Protein AF-A0A9D4Q1B7-F1 (afdb_monomer_lite)

Organism: Rhipicephalus sanguineus (NCBI:txid34632)

Sequence (123 aa):
MRLADRTPRATTDDEDLSIVAAAADAPRALLQELRQILQLRHSRSTWPPQSLDLQIIENVWGSLKISLVRHPLHGLPADRLWSTIVSDWDAPRVKTSLIEPLCASLPFRMSAFIAAAGDMMRY

Foldseek 3Di:
DDDDPDDPDPDDPVVVVVVVVCVVCVVVVVVVVVCVVVVPPDDPPPPDPPPVVLPLVVVLVVVLVVVCVPDPLPPDDPVVNVVSSVVSCPPVCSVPVRPVVSVVCNVVSVVVCVVVVNDDDDD

Secondary structure (DSSP, 8-state):
------PPPSS-HHHHHHHHHHHHHHHHHHHHHHHHHTT--S----PPTT-GGG-HHHHHHHHHHHHHTTS--TT--HHHHHHHHHHHHSSHHHIIIIIHHHHHHHHHHHHHHHHTTT-----

Radius of gyration: 23.26 Å; chains: 1; bounding box: 54×58×44 Å

InterPro domains:
  IPR036397 Ribonuclease H superfamily [G3DSA:3.30.420.10] (19-123)

pLDDT: mean 72.23, std 13.01, range [37.72, 90.62]

Structure (mmCIF, N/CA/C/O backbone):
data_AF-A0A9D4Q1B7-F1
#
_entry.id   AF-A0A9D4Q1B7-F1
#
loop_
_atom_site.group_PDB
_atom_site.id
_atom_site.type_symbol
_atom_site.label_atom_id
_atom_site.label_alt_id
_atom_site.label_comp_id
_atom_site.label_asym_id
_atom_site.label_entity_id
_atom_site.label_seq_id
_atom_site.pdbx_PDB_ins_code
_atom_site.Cartn_x
_atom_site.Cartn_y
_atom_site.Cartn_z
_atom_site.occupancy
_atom_site.B_iso_or_equiv
_atom_site.auth_seq_id
_atom_site.auth_comp_id
_atom_site.auth_asym_id
_atom_site.auth_atom_id
_atom_site.pdbx_PDB_model_num
ATOM 1 N N . MET A 1 1 ? -36.992 -43.854 -6.816 1.00 37.72 1 MET A N 1
ATOM 2 C CA . MET A 1 1 ? -37.499 -42.744 -7.649 1.00 37.72 1 MET A CA 1
ATOM 3 C C . MET A 1 1 ? -37.577 -41.507 -6.757 1.00 37.72 1 MET A C 1
ATOM 5 O O . MET A 1 1 ? -38.476 -41.433 -5.935 1.00 37.72 1 MET A O 1
ATOM 9 N N . ARG A 1 2 ? -36.557 -40.633 -6.775 1.00 41.28 2 ARG A N 1
ATOM 10 C CA . ARG A 1 2 ? -36.514 -39.402 -5.958 1.00 41.28 2 ARG A CA 1
ATOM 11 C C . ARG A 1 2 ? -36.928 -38.232 -6.850 1.00 41.28 2 ARG A C 1
ATOM 13 O O . ARG A 1 2 ? -36.245 -37.961 -7.832 1.00 41.28 2 ARG A O 1
ATOM 20 N N . LEU A 1 3 ? -38.057 -37.604 -6.532 1.00 46.53 3 LEU A N 1
ATOM 21 C CA . LEU A 1 3 ? -38.486 -36.344 -7.134 1.00 46.53 3 LEU A CA 1
ATOM 22 C C . LEU A 1 3 ? -37.502 -35.261 -6.684 1.00 46.53 3 LEU A C 1
ATOM 24 O O . LEU A 1 3 ? -37.274 -35.091 -5.488 1.00 46.53 3 LEU A O 1
ATOM 28 N N . ALA A 1 4 ? -36.854 -34.613 -7.649 1.00 50.78 4 ALA A N 1
ATOM 29 C CA . ALA A 1 4 ? -35.941 -33.512 -7.398 1.00 50.78 4 ALA A CA 1
ATOM 30 C C . ALA A 1 4 ? -36.750 -32.323 -6.873 1.00 50.78 4 ALA A C 1
ATOM 32 O O . ALA A 1 4 ? -37.537 -31.729 -7.609 1.00 50.78 4 ALA A O 1
ATOM 33 N N . ASP A 1 5 ? -36.554 -32.016 -5.597 1.00 52.25 5 ASP A N 1
ATOM 34 C CA . ASP A 1 5 ? -37.072 -30.830 -4.935 1.00 52.25 5 ASP A CA 1
ATOM 35 C C . ASP A 1 5 ? -36.341 -29.608 -5.510 1.00 52.25 5 ASP A C 1
ATOM 37 O O . ASP A 1 5 ? -35.217 -29.280 -5.125 1.00 52.25 5 ASP A O 1
ATOM 41 N N . ARG A 1 6 ? -36.915 -29.011 -6.558 1.00 58.16 6 ARG A N 1
ATOM 42 C CA . ARG A 1 6 ? -36.468 -27.718 -7.074 1.00 58.16 6 ARG A CA 1
ATOM 43 C C . ARG A 1 6 ? -37.227 -26.666 -6.292 1.00 58.16 6 ARG A C 1
ATOM 45 O O . ARG A 1 6 ? -38.421 -26.480 -6.518 1.00 58.16 6 ARG A O 1
ATOM 52 N N . THR A 1 7 ? -36.521 -25.990 -5.393 1.00 59.28 7 THR A N 1
ATOM 53 C CA . THR A 1 7 ? -37.011 -24.771 -4.756 1.00 59.28 7 THR A CA 1
ATOM 54 C C . THR A 1 7 ? -37.599 -23.844 -5.827 1.00 59.28 7 THR A C 1
ATOM 56 O O . THR A 1 7 ? -36.986 -23.674 -6.890 1.00 59.28 7 THR A O 1
ATOM 59 N N . PRO A 1 8 ? -38.802 -23.285 -5.608 1.00 63.81 8 PRO A N 1
ATOM 60 C CA . PRO A 1 8 ? -39.401 -22.367 -6.566 1.00 63.81 8 PRO A CA 1
ATOM 61 C C . PRO A 1 8 ? -38.443 -21.192 -6.790 1.00 63.81 8 PRO A C 1
ATOM 63 O O . PRO A 1 8 ? -37.855 -20.685 -5.831 1.00 63.81 8 PRO A O 1
ATOM 66 N N . ARG A 1 9 ? -38.238 -20.794 -8.056 1.00 64.81 9 ARG A N 1
ATOM 67 C CA . ARG A 1 9 ? -37.409 -19.620 -8.369 1.00 64.81 9 ARG A CA 1
ATOM 68 C C . ARG A 1 9 ? -37.990 -18.414 -7.637 1.00 64.81 9 ARG A C 1
ATOM 70 O O . ARG A 1 9 ? -39.187 -18.162 -7.727 1.00 64.81 9 ARG A O 1
ATOM 77 N N . ALA A 1 10 ? -37.130 -17.716 -6.901 1.00 80.12 10 ALA A N 1
ATOM 78 C CA . ALA A 1 10 ? -37.502 -16.537 -6.126 1.00 80.12 10 ALA A CA 1
ATOM 79 C C . ALA A 1 10 ? -37.738 -15.301 -7.008 1.00 80.12 10 ALA A C 1
ATOM 81 O O . ALA A 1 10 ? -38.360 -14.347 -6.557 1.00 80.12 10 ALA A O 1
ATOM 82 N N . THR A 1 11 ? -37.243 -15.336 -8.242 1.00 77.06 11 THR A N 1
ATOM 83 C CA . THR A 1 11 ? -37.268 -14.243 -9.208 1.00 77.06 11 THR A CA 1
ATOM 84 C C . THR A 1 11 ? -37.792 -14.743 -10.549 1.00 77.06 11 THR A C 1
ATOM 86 O O . THR A 1 11 ? -37.631 -15.911 -10.925 1.00 77.06 11 THR A O 1
ATOM 89 N N . THR A 1 12 ? -38.480 -13.857 -11.254 1.00 88.62 12 THR A N 1
ATOM 90 C CA . THR A 1 12 ? -38.895 -14.052 -12.643 1.00 88.62 12 THR A CA 1
ATOM 91 C C . THR A 1 12 ? -37.730 -13.779 -13.594 1.00 88.62 12 THR A C 1
ATOM 93 O O . THR A 1 12 ? -36.778 -13.088 -13.241 1.00 88.62 12 THR A O 1
ATOM 96 N N . ASP A 1 13 ? -37.808 -14.287 -14.827 1.00 81.06 13 ASP A N 1
ATOM 97 C CA . ASP A 1 13 ? -36.742 -14.082 -15.819 1.00 81.06 13 ASP A CA 1
ATOM 98 C C . ASP A 1 13 ? -36.512 -12.582 -16.130 1.00 81.06 13 ASP A C 1
ATOM 100 O O . ASP A 1 13 ? -35.391 -12.172 -16.422 1.00 81.06 13 ASP A O 1
ATOM 104 N N . ASP A 1 14 ? -37.551 -11.746 -16.026 1.00 78.56 14 ASP A N 1
ATOM 105 C CA . ASP A 1 14 ? -37.469 -10.290 -16.231 1.00 78.56 14 ASP A CA 1
ATOM 106 C C . ASP A 1 14 ? -36.786 -9.566 -15.053 1.00 78.56 14 ASP A C 1
ATOM 108 O O . ASP A 1 14 ? -35.975 -8.653 -15.239 1.00 78.56 14 ASP A O 1
ATOM 112 N N . GLU A 1 15 ? -37.041 -10.027 -13.825 1.00 77.12 15 GLU A N 1
ATOM 113 C CA . GLU A 1 15 ? -36.338 -9.559 -12.626 1.00 77.12 15 GLU A CA 1
ATOM 114 C C . GLU A 1 15 ? -34.865 -9.974 -12.655 1.00 77.12 15 GLU A C 1
ATOM 116 O O . GLU A 1 15 ? -33.999 -9.159 -12.345 1.00 77.12 15 GLU A O 1
ATOM 121 N N . ASP A 1 16 ? -34.560 -11.195 -13.098 1.00 77.25 16 ASP A N 1
ATOM 122 C CA . ASP A 1 16 ? -33.183 -11.663 -13.264 1.00 77.25 16 ASP A CA 1
ATOM 123 C C . ASP A 1 16 ? -32.423 -10.812 -14.293 1.00 77.25 16 ASP A C 1
ATOM 125 O O . ASP A 1 16 ? -31.293 -10.386 -14.038 1.00 77.25 16 ASP A O 1
ATOM 129 N N . LEU A 1 17 ? -33.048 -10.490 -15.431 1.00 74.81 17 LEU A N 1
ATOM 130 C CA . LEU A 1 17 ? -32.466 -9.593 -16.436 1.00 74.81 17 LEU A CA 1
ATOM 131 C C . LEU A 1 17 ? -32.249 -8.176 -15.886 1.00 74.81 17 LEU A C 1
ATOM 133 O O . LEU A 1 17 ? -31.207 -7.568 -16.146 1.00 74.81 17 LEU A O 1
ATOM 137 N N . SER A 1 18 ? -33.184 -7.676 -15.078 1.00 69.19 18 SER A N 1
ATOM 138 C CA . SER A 1 18 ? -33.080 -6.368 -14.420 1.00 69.19 18 SER A CA 1
ATOM 139 C C . SER A 1 18 ? -31.963 -6.331 -13.371 1.00 69.19 18 SER A C 1
ATOM 141 O O . SER A 1 18 ? -31.208 -5.359 -13.300 1.00 69.19 18 SER A O 1
ATOM 143 N N . ILE A 1 19 ? -31.795 -7.405 -12.596 1.00 67.81 19 ILE A N 1
ATOM 144 C CA . ILE A 1 19 ? -30.714 -7.560 -11.613 1.00 67.81 19 ILE A CA 1
ATOM 145 C C . ILE A 1 19 ? -29.354 -7.613 -12.317 1.00 67.81 19 ILE A C 1
ATOM 147 O O . ILE A 1 19 ? -28.416 -6.939 -11.890 1.00 67.81 19 ILE A O 1
ATOM 151 N N . VAL A 1 20 ? -29.239 -8.368 -13.414 1.00 68.00 20 VAL A N 1
ATOM 152 C CA . VAL A 1 20 ? -27.999 -8.459 -14.202 1.00 68.00 20 VAL A CA 1
ATOM 153 C C . VAL A 1 20 ? -27.641 -7.110 -14.828 1.00 68.00 20 VAL A C 1
ATOM 155 O O . VAL A 1 20 ? -26.477 -6.709 -14.777 1.00 68.00 20 VAL A O 1
ATOM 158 N N . ALA A 1 21 ? -28.621 -6.379 -15.367 1.00 68.19 21 ALA A N 1
ATOM 159 C CA . ALA A 1 21 ? -28.405 -5.040 -15.913 1.00 68.19 21 ALA A CA 1
ATOM 160 C C . ALA A 1 21 ? -27.934 -4.052 -14.830 1.00 68.19 21 ALA A C 1
ATOM 162 O O . ALA A 1 21 ? -26.919 -3.377 -15.006 1.00 68.19 21 ALA A O 1
ATOM 163 N N . ALA A 1 22 ? -28.593 -4.036 -13.667 1.00 65.19 22 ALA A N 1
ATOM 164 C CA . ALA A 1 22 ? -28.201 -3.191 -12.539 1.00 65.19 22 ALA A CA 1
ATOM 165 C C . ALA A 1 22 ? -26.797 -3.537 -12.003 1.00 65.19 22 ALA A C 1
ATOM 167 O O . ALA A 1 22 ? -25.994 -2.642 -11.726 1.00 65.19 22 ALA A O 1
ATOM 168 N N . ALA A 1 23 ? -26.463 -4.827 -11.907 1.00 58.81 23 ALA A N 1
ATOM 169 C CA . ALA A 1 23 ? -25.142 -5.293 -11.490 1.00 58.81 23 ALA A CA 1
ATOM 170 C C . ALA A 1 23 ? -24.037 -4.963 -12.511 1.00 58.81 23 ALA A C 1
ATOM 172 O O . ALA A 1 23 ? -22.880 -4.800 -12.124 1.00 58.81 23 ALA A O 1
ATOM 173 N N . ALA A 1 24 ? -24.371 -4.840 -13.799 1.00 61.56 24 ALA A N 1
ATOM 174 C CA . ALA A 1 24 ? -23.435 -4.432 -14.844 1.00 61.56 24 ALA A CA 1
ATOM 175 C C . ALA A 1 24 ? -23.179 -2.911 -14.864 1.00 61.56 24 ALA A C 1
ATOM 177 O O . ALA A 1 24 ? -22.070 -2.480 -15.202 1.00 61.56 24 ALA A O 1
ATOM 178 N N . ASP A 1 25 ? -24.165 -2.103 -14.465 1.00 55.25 25 ASP A N 1
ATOM 179 C CA . ASP A 1 25 ? -24.065 -0.638 -14.446 1.00 55.25 25 ASP A CA 1
ATOM 180 C C . ASP A 1 25 ? -23.505 -0.069 -13.132 1.00 55.25 25 ASP A C 1
ATOM 182 O O . ASP A 1 25 ? -22.792 0.941 -13.156 1.00 55.25 25 ASP A O 1
ATOM 186 N N . ALA A 1 26 ? -23.717 -0.736 -11.992 1.00 56.50 26 ALA A N 1
ATOM 187 C CA . ALA A 1 26 ? -23.188 -0.299 -10.694 1.00 56.50 26 ALA A CA 1
ATOM 188 C C . ALA A 1 26 ? -21.648 -0.110 -10.661 1.00 56.50 26 ALA A C 1
ATOM 190 O O . ALA A 1 26 ? -21.185 0.919 -10.159 1.00 56.50 26 ALA A O 1
ATOM 191 N N . PRO A 1 27 ? -20.819 -1.000 -11.252 1.00 58.97 27 PRO A N 1
ATOM 192 C CA . PRO A 1 27 ? -19.372 -0.802 -11.328 1.00 58.97 27 PRO A CA 1
ATOM 193 C C . PRO A 1 27 ? -18.991 0.414 -12.178 1.00 58.97 27 PRO A C 1
ATOM 195 O O . PRO A 1 27 ? -18.004 1.086 -11.888 1.00 58.97 27 PRO A O 1
ATOM 198 N N . ARG A 1 28 ? -19.761 0.719 -13.232 1.00 59.78 28 ARG A N 1
ATOM 199 C CA . ARG A 1 28 ? -19.483 1.847 -14.135 1.00 59.78 28 ARG A CA 1
ATOM 200 C C . ARG A 1 28 ? -19.802 3.186 -13.484 1.00 59.78 28 ARG A C 1
ATOM 202 O O . ARG A 1 28 ? -18.982 4.099 -13.586 1.00 59.78 28 ARG A O 1
ATOM 209 N N . ALA A 1 29 ? -20.937 3.285 -12.796 1.00 60.81 29 ALA A N 1
ATOM 210 C CA . ALA A 1 29 ? -21.317 4.479 -12.047 1.00 60.81 29 ALA A CA 1
ATOM 211 C C . ALA A 1 29 ? -20.298 4.783 -10.936 1.00 60.81 29 ALA A C 1
ATOM 213 O O . ALA A 1 29 ? -19.782 5.899 -10.868 1.00 60.81 29 ALA A O 1
ATOM 214 N N . LEU A 1 30 ? -19.900 3.761 -10.168 1.00 65.06 30 LEU A N 1
ATOM 215 C CA . LEU A 1 30 ? -18.884 3.884 -9.121 1.00 65.06 30 LEU A CA 1
ATOM 216 C C . LEU A 1 30 ? -17.525 4.333 -9.682 1.00 65.06 30 LEU A C 1
ATOM 218 O O . LEU A 1 30 ? -16.882 5.230 -9.143 1.00 65.06 30 LEU A O 1
ATOM 222 N N . LEU A 1 31 ? -17.086 3.753 -10.804 1.00 59.22 31 LEU A N 1
ATOM 223 C CA . LEU A 1 31 ? -15.846 4.160 -11.472 1.00 59.22 31 LEU A CA 1
ATOM 224 C C . LEU A 1 31 ? -15.897 5.609 -11.975 1.00 59.22 31 LEU A C 1
ATOM 226 O O . LEU A 1 31 ? -14.869 6.287 -11.997 1.00 59.22 31 LEU A O 1
ATOM 230 N N . GLN A 1 32 ? -17.062 6.086 -12.410 1.00 61.91 32 GLN A N 1
ATOM 231 C CA . GLN A 1 32 ? -17.236 7.455 -12.888 1.00 61.91 32 GLN A CA 1
ATOM 232 C C . GLN A 1 32 ? -17.244 8.469 -11.741 1.00 61.91 32 GLN A C 1
ATOM 234 O O . GLN A 1 32 ? -16.590 9.507 -11.845 1.00 61.91 32 GLN A O 1
ATOM 239 N N . GLU A 1 33 ? -17.901 8.139 -10.636 1.00 63.62 33 GLU A N 1
ATOM 240 C CA . GLU A 1 33 ? -17.919 8.953 -9.423 1.00 63.62 33 GLU 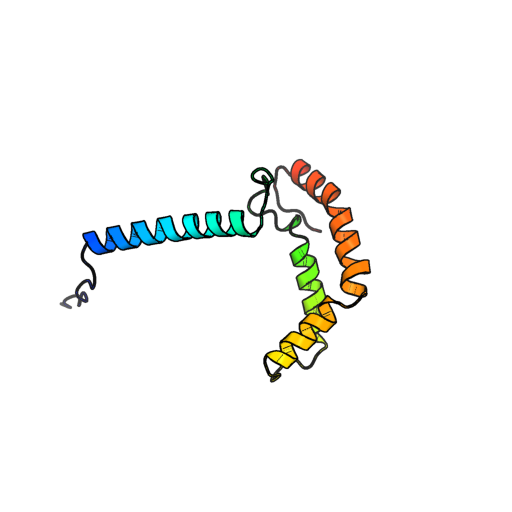A CA 1
ATOM 241 C C . GLU A 1 33 ? -16.519 9.054 -8.795 1.00 63.62 33 GLU A C 1
ATOM 243 O O . GLU A 1 33 ? -16.029 10.153 -8.533 1.00 63.62 33 GLU A O 1
ATOM 248 N N . LEU A 1 34 ? -15.794 7.933 -8.689 1.00 61.88 34 LEU A N 1
ATOM 249 C CA . LEU A 1 34 ? -14.403 7.922 -8.220 1.00 61.88 34 LEU A CA 1
ATOM 250 C C . LEU A 1 34 ? -13.480 8.782 -9.096 1.00 61.88 34 LEU A C 1
ATOM 252 O O . LEU A 1 34 ? -12.602 9.472 -8.580 1.00 61.88 34 LEU A O 1
ATOM 256 N N . ARG A 1 35 ? -13.684 8.797 -10.420 1.00 61.47 35 ARG A N 1
ATOM 257 C CA . ARG A 1 35 ? -12.918 9.667 -11.333 1.00 61.47 35 ARG A CA 1
ATOM 258 C C . ARG A 1 35 ? -13.181 11.150 -11.086 1.00 61.47 35 ARG A C 1
ATOM 260 O O . ARG A 1 35 ? -12.243 11.941 -11.174 1.00 61.47 35 ARG A O 1
ATOM 267 N N . GLN A 1 36 ? -14.429 11.517 -10.800 1.00 63.12 36 GLN A N 1
ATOM 268 C CA . GLN A 1 36 ? -14.802 12.897 -10.489 1.00 63.12 36 GLN A CA 1
ATOM 269 C C . GLN A 1 36 ? -14.217 13.341 -9.146 1.00 63.12 36 GLN A C 1
ATOM 271 O O . GLN A 1 36 ? -13.578 14.390 -9.084 1.00 63.12 36 GLN A O 1
ATOM 276 N N . ILE A 1 37 ? -14.370 12.518 -8.103 1.00 64.88 37 ILE A N 1
ATOM 277 C CA . ILE A 1 37 ? -13.873 12.806 -6.750 1.00 64.88 37 ILE A CA 1
ATOM 278 C C . ILE A 1 37 ? -12.350 12.961 -6.746 1.00 64.88 37 ILE A C 1
ATOM 280 O O . ILE A 1 37 ? -11.821 13.913 -6.177 1.00 64.88 37 ILE A O 1
ATOM 284 N N . LEU A 1 38 ? -11.637 12.052 -7.413 1.00 65.00 38 LEU A N 1
ATOM 285 C CA . LEU A 1 38 ? -10.174 12.040 -7.406 1.00 65.00 38 LEU A CA 1
ATOM 286 C C . LEU A 1 38 ? -9.546 13.059 -8.373 1.00 65.00 38 LEU A C 1
ATOM 288 O O . LEU A 1 38 ? -8.322 13.134 -8.448 1.00 65.00 38 LEU A O 1
ATOM 292 N N . GLN A 1 39 ? -10.353 13.826 -9.124 1.00 62.38 39 GLN A N 1
ATOM 293 C CA . GLN A 1 39 ? -9.910 14.819 -10.118 1.00 62.38 39 GLN A CA 1
ATOM 294 C C . GLN A 1 39 ? -8.766 14.320 -11.019 1.00 62.38 39 GLN A C 1
ATOM 296 O O . GLN A 1 39 ? -7.886 15.089 -11.418 1.00 62.38 39 GLN A O 1
ATOM 301 N N . LEU A 1 40 ? -8.750 13.022 -11.339 1.00 58.72 40 LEU A N 1
ATOM 302 C CA . LEU A 1 40 ? -7.674 12.399 -12.105 1.00 58.72 40 LEU A CA 1
ATOM 303 C C . LEU A 1 40 ? -7.739 12.914 -13.548 1.00 58.72 40 LEU A C 1
ATOM 305 O O . LEU A 1 40 ? -8.406 12.342 -14.403 1.00 58.72 40 LEU A O 1
ATOM 309 N N . ARG A 1 41 ? -7.044 14.023 -13.826 1.00 54.53 41 ARG A N 1
ATOM 310 C CA . ARG A 1 41 ? -7.003 14.674 -15.150 1.00 54.53 41 ARG A CA 1
ATOM 311 C C . ARG A 1 41 ? -6.185 13.916 -16.203 1.00 54.53 41 ARG A C 1
ATOM 313 O O . ARG A 1 41 ? -5.964 14.447 -17.284 1.00 54.53 41 ARG A O 1
ATOM 320 N N . HIS A 1 42 ? -5.685 12.723 -15.897 1.00 50.66 42 HIS A N 1
ATOM 321 C CA . HIS A 1 42 ? -4.657 12.084 -16.709 1.00 50.66 42 HIS A CA 1
ATOM 322 C C . HIS A 1 42 ? -5.210 10.837 -17.386 1.00 50.66 42 HIS A C 1
ATOM 324 O O . HIS A 1 42 ? -5.882 10.007 -16.768 1.00 50.66 42 HIS A O 1
ATOM 330 N N . SER A 1 43 ? -4.952 10.797 -18.696 1.00 48.22 43 SER A N 1
ATOM 331 C CA . SER A 1 43 ? -5.204 9.718 -19.642 1.00 48.22 43 SER A CA 1
ATOM 332 C C . SER A 1 43 ? -5.072 8.369 -18.967 1.00 48.22 43 SER A C 1
ATOM 334 O O . SER A 1 43 ? -4.096 8.150 -18.259 1.00 48.22 43 SER A O 1
ATOM 336 N N . ARG A 1 44 ? -6.065 7.498 -19.206 1.00 47.31 44 ARG A N 1
ATOM 337 C CA . ARG A 1 44 ? -6.073 6.056 -18.924 1.00 47.31 44 ARG A CA 1
ATOM 338 C C . ARG A 1 44 ? -4.633 5.560 -18.825 1.00 47.31 44 ARG A C 1
ATOM 340 O O . ARG A 1 44 ? -4.023 5.273 -19.850 1.00 47.31 44 ARG A O 1
ATOM 347 N N . SER A 1 45 ? -4.084 5.574 -17.610 1.00 48.78 45 SER A N 1
ATOM 348 C CA . SER A 1 45 ? -2.738 5.088 -17.362 1.00 48.78 45 SER A CA 1
ATOM 349 C C . SER A 1 45 ? -2.800 3.656 -17.852 1.00 48.78 45 SER A C 1
ATOM 351 O O . SER A 1 45 ? -3.622 2.877 -17.361 1.00 48.78 45 SER A O 1
ATOM 353 N N . THR A 1 46 ? -2.063 3.344 -18.917 1.00 59.72 46 THR A N 1
ATOM 354 C CA . THR A 1 46 ? -1.894 1.986 -19.430 1.00 59.72 46 THR A CA 1
ATOM 355 C C . THR A 1 46 ? -1.036 1.242 -18.422 1.00 59.72 46 THR A C 1
ATOM 357 O O . THR A 1 46 ? 0.091 0.852 -18.706 1.00 59.72 46 THR A O 1
ATOM 360 N N . TRP A 1 47 ? -1.539 1.138 -17.196 1.00 59.78 47 TRP A N 1
ATOM 361 C CA . TRP A 1 47 ? -0.964 0.287 -16.194 1.00 59.78 47 TRP A CA 1
ATOM 362 C C . TRP A 1 47 ? -1.164 -1.131 -16.711 1.00 59.78 47 TRP A C 1
ATOM 364 O O . TRP A 1 47 ? -2.312 -1.504 -16.997 1.00 59.78 47 TRP A O 1
ATOM 374 N N . PRO A 1 48 ? -0.083 -1.891 -16.927 1.00 61.91 48 PRO A N 1
ATOM 375 C CA . PRO A 1 48 ? -0.225 -3.220 -17.472 1.00 61.91 48 PRO A CA 1
ATOM 376 C C . PRO A 1 48 ? -1.080 -4.050 -16.504 1.00 61.91 48 PRO A C 1
ATOM 378 O O . PRO A 1 48 ? -0.860 -4.007 -15.287 1.00 61.91 48 PRO A O 1
ATOM 381 N N . PRO A 1 49 ? -2.090 -4.785 -16.997 1.00 58.72 49 PRO A N 1
ATOM 382 C CA . PRO A 1 49 ? -2.792 -5.733 -16.149 1.00 58.72 49 PRO A CA 1
ATOM 383 C C . PRO A 1 49 ? -1.769 -6.714 -15.558 1.00 58.72 49 PRO A C 1
ATOM 385 O O . PRO A 1 49 ? -0.837 -7.122 -16.241 1.00 58.72 49 PRO A O 1
ATOM 388 N N . GLN A 1 50 ? -1.936 -7.067 -14.281 1.00 59.69 50 GLN A N 1
ATOM 389 C CA . GLN A 1 50 ? -1.088 -8.036 -13.564 1.00 59.69 50 GLN A CA 1
ATOM 390 C C . GLN A 1 50 ? 0.382 -7.629 -13.332 1.00 59.69 50 GLN A C 1
ATOM 392 O O . GLN A 1 50 ? 1.180 -8.464 -12.916 1.00 59.69 50 GLN A O 1
ATOM 397 N N . SER A 1 51 ? 0.755 -6.353 -13.477 1.00 61.34 51 SER A N 1
ATOM 398 C CA . SER A 1 51 ? 2.122 -5.891 -13.183 1.00 61.34 51 SER A CA 1
ATOM 399 C C . SER A 1 51 ? 2.372 -5.683 -11.678 1.00 61.34 51 SER A C 1
ATOM 401 O O . SER A 1 51 ? 2.619 -4.562 -11.219 1.00 61.34 51 SER A O 1
ATOM 403 N N . LEU A 1 52 ? 2.269 -6.757 -10.890 1.00 62.41 52 LEU A N 1
ATOM 404 C CA . LEU A 1 52 ? 2.593 -6.777 -9.453 1.00 62.41 52 LEU A CA 1
ATOM 405 C C . LEU A 1 52 ? 4.002 -6.227 -9.180 1.00 62.41 52 LEU A C 1
ATOM 407 O O . LEU A 1 52 ? 4.196 -5.485 -8.223 1.00 62.41 52 LEU A O 1
ATOM 411 N N . ASP A 1 53 ? 4.946 -6.466 -10.091 1.00 63.25 53 ASP A N 1
ATOM 412 C CA . ASP A 1 53 ? 6.337 -6.003 -9.986 1.00 63.25 53 ASP A CA 1
ATOM 413 C C . ASP A 1 53 ? 6.478 -4.470 -10.011 1.00 63.25 53 ASP A C 1
ATOM 415 O O . ASP A 1 53 ? 7.460 -3.91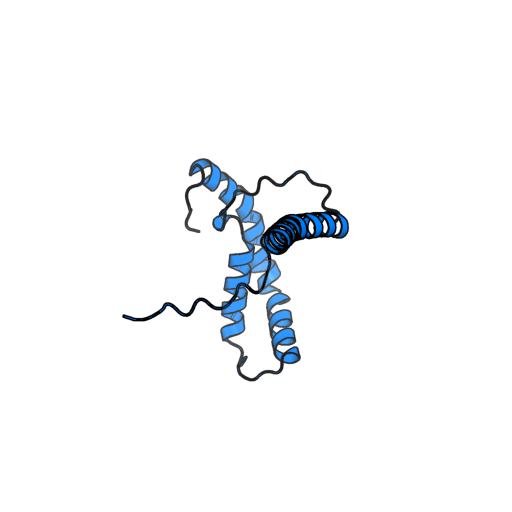6 -9.500 1.00 63.25 53 ASP A O 1
ATOM 419 N N . LEU A 1 54 ? 5.479 -3.777 -10.575 1.00 70.19 54 LEU A N 1
ATOM 420 C CA . LEU A 1 54 ? 5.377 -2.316 -10.606 1.00 70.19 54 LEU A CA 1
ATOM 421 C C . LEU A 1 54 ? 4.558 -1.760 -9.429 1.00 70.19 54 LEU A C 1
ATOM 423 O O . LEU A 1 54 ? 4.595 -0.557 -9.165 1.00 70.19 54 LEU A O 1
ATOM 427 N N . GLN A 1 55 ? 3.832 -2.610 -8.698 1.00 78.62 55 GLN A N 1
ATOM 428 C CA . GLN A 1 55 ? 3.048 -2.223 -7.526 1.00 78.62 55 GLN A CA 1
ATOM 429 C C . GLN A 1 55 ? 3.950 -2.141 -6.294 1.00 78.62 55 GLN A C 1
ATOM 431 O O . GLN A 1 55 ? 3.904 -2.972 -5.391 1.00 78.62 55 GLN A O 1
ATOM 436 N N . ILE A 1 56 ? 4.771 -1.089 -6.230 1.00 81.56 56 ILE A N 1
ATOM 437 C CA . ILE A 1 56 ? 5.713 -0.882 -5.120 1.00 81.56 56 ILE A CA 1
ATOM 438 C C . ILE A 1 56 ? 5.041 -0.832 -3.741 1.00 81.56 56 ILE A C 1
ATOM 440 O O . ILE A 1 56 ? 5.704 -1.095 -2.740 1.00 81.56 56 ILE A O 1
ATOM 444 N N . ILE A 1 57 ? 3.734 -0.555 -3.689 1.00 81.25 57 ILE A N 1
ATOM 445 C CA . ILE A 1 57 ? 2.928 -0.585 -2.467 1.00 81.25 57 ILE A CA 1
ATOM 446 C C . ILE A 1 57 ? 2.943 -1.963 -1.787 1.00 81.25 57 ILE A C 1
ATOM 448 O O . ILE A 1 57 ? 2.928 -2.021 -0.563 1.00 81.25 57 ILE A O 1
ATOM 452 N N . GLU A 1 58 ? 3.080 -3.062 -2.534 1.00 82.81 58 GLU A N 1
ATOM 453 C CA . GLU A 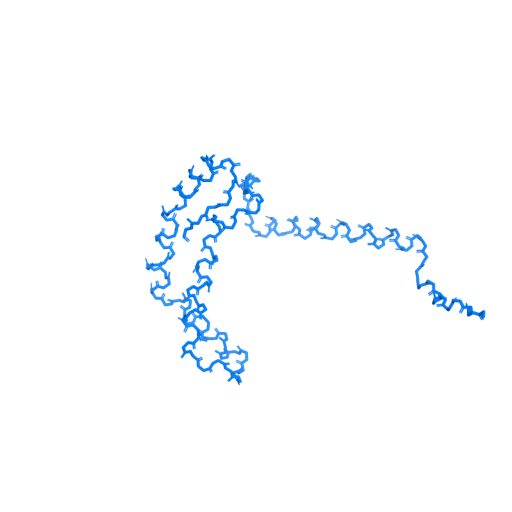1 58 ? 3.206 -4.407 -1.955 1.00 82.81 58 GLU A CA 1
ATOM 454 C C . GLU A 1 58 ? 4.494 -4.558 -1.132 1.00 82.81 58 GLU A C 1
ATOM 456 O O . GLU A 1 58 ? 4.483 -5.154 -0.054 1.00 82.81 58 GLU A O 1
ATOM 461 N N . ASN A 1 59 ? 5.594 -3.932 -1.566 1.00 82.44 59 ASN A N 1
ATOM 462 C CA . ASN A 1 59 ? 6.840 -3.898 -0.790 1.00 82.44 59 ASN A CA 1
ATOM 463 C C . ASN A 1 59 ? 6.680 -3.069 0.494 1.00 82.44 59 ASN A C 1
ATOM 465 O O . ASN A 1 59 ? 7.235 -3.415 1.544 1.00 82.44 59 ASN A O 1
ATOM 469 N N . VAL A 1 60 ? 5.894 -1.987 0.420 1.00 84.88 60 VAL A N 1
ATOM 470 C CA . VAL A 1 60 ? 5.557 -1.155 1.582 1.00 84.88 60 VAL A CA 1
ATOM 471 C C . VAL A 1 60 ? 4.711 -1.952 2.573 1.00 84.88 60 VAL A C 1
ATOM 473 O O . VAL A 1 60 ? 5.059 -2.016 3.752 1.00 84.88 60 VAL A O 1
ATOM 476 N N . TRP A 1 61 ? 3.671 -2.648 2.103 1.00 85.75 61 TRP A N 1
ATOM 477 C CA . TRP A 1 61 ? 2.851 -3.521 2.944 1.00 85.75 61 TRP A CA 1
ATOM 478 C C . TRP A 1 61 ? 3.645 -4.671 3.555 1.00 85.75 61 TRP A C 1
ATOM 480 O O . TRP A 1 61 ? 3.465 -4.968 4.736 1.00 85.75 61 TRP A O 1
ATOM 490 N N . GLY A 1 62 ? 4.532 -5.311 2.790 1.00 85.25 62 GLY A N 1
ATOM 491 C CA . GLY A 1 62 ? 5.416 -6.360 3.296 1.00 85.25 62 GLY A CA 1
ATOM 492 C C . GLY A 1 62 ? 6.293 -5.861 4.445 1.00 85.25 62 GLY A C 1
ATOM 493 O O . GLY A 1 62 ? 6.351 -6.486 5.504 1.00 85.25 62 GLY A O 1
ATOM 494 N N . SER A 1 63 ? 6.898 -4.685 4.281 1.00 84.12 63 SER A N 1
ATOM 495 C CA . SER A 1 63 ? 7.724 -4.065 5.324 1.00 84.12 63 SER A CA 1
ATOM 496 C C . SER A 1 63 ? 6.912 -3.664 6.557 1.00 84.12 63 SER A C 1
ATOM 498 O O . SER A 1 63 ? 7.345 -3.918 7.683 1.00 84.12 63 SER A O 1
ATOM 500 N N . LEU A 1 64 ? 5.717 -3.097 6.359 1.00 85.56 64 LEU A N 1
ATOM 501 C CA . LEU A 1 64 ? 4.818 -2.737 7.454 1.00 85.56 64 LEU A CA 1
ATOM 502 C C . LEU A 1 64 ? 4.398 -3.976 8.251 1.00 85.56 64 LEU A C 1
ATOM 504 O O . LEU A 1 64 ? 4.474 -3.969 9.474 1.00 85.56 64 LEU A O 1
ATOM 508 N N . LYS A 1 65 ? 4.040 -5.075 7.576 1.00 85.88 65 LYS A N 1
ATOM 509 C CA . LYS A 1 65 ? 3.702 -6.350 8.230 1.00 85.88 65 LYS A CA 1
ATOM 510 C C . LYS A 1 65 ? 4.865 -6.884 9.069 1.00 85.88 65 LYS A C 1
ATOM 512 O O . LYS A 1 65 ? 4.644 -7.287 10.205 1.00 85.88 65 LYS A O 1
ATOM 517 N N . ILE A 1 66 ? 6.098 -6.843 8.556 1.00 87.62 66 ILE A N 1
ATOM 518 C CA . ILE A 1 66 ? 7.295 -7.271 9.308 1.00 87.62 66 ILE A CA 1
ATOM 519 C C . ILE A 1 66 ? 7.494 -6.432 10.580 1.00 87.62 66 ILE A C 1
ATOM 521 O O . ILE A 1 66 ? 7.909 -6.969 11.609 1.00 87.62 66 ILE A O 1
ATOM 525 N N . SER A 1 67 ? 7.210 -5.128 10.523 1.00 85.62 67 SER A N 1
ATOM 526 C CA . SER A 1 67 ? 7.244 -4.253 11.703 1.00 85.62 67 SER A CA 1
ATOM 527 C C . SER A 1 67 ? 6.132 -4.613 12.692 1.00 85.62 67 SER A C 1
ATOM 529 O O . SER A 1 67 ? 6.402 -4.877 13.863 1.00 85.62 67 SER A O 1
ATOM 531 N N . LEU A 1 68 ? 4.905 -4.752 12.187 1.00 86.88 68 LEU A N 1
ATOM 532 C CA . LEU A 1 68 ? 3.700 -5.040 12.960 1.00 86.88 68 LEU A CA 1
ATOM 533 C C . LEU A 1 68 ? 3.745 -6.378 13.708 1.00 86.88 68 LEU A C 1
ATOM 535 O O . LEU A 1 68 ? 3.220 -6.469 14.814 1.00 86.88 68 LEU A O 1
ATOM 539 N N . VAL A 1 69 ? 4.437 -7.390 13.174 1.00 87.94 69 VAL A N 1
ATOM 540 C CA . VAL A 1 69 ? 4.661 -8.686 13.853 1.00 87.94 69 VAL A CA 1
ATOM 541 C C . VAL A 1 69 ? 5.373 -8.528 15.207 1.00 87.94 69 VAL A C 1
ATOM 543 O O . VAL A 1 69 ? 5.269 -9.402 16.063 1.00 87.94 69 VAL A O 1
ATOM 546 N N . ARG A 1 70 ? 6.090 -7.420 15.432 1.00 87.31 70 ARG A N 1
ATOM 547 C CA . ARG A 1 70 ? 6.800 -7.150 16.695 1.00 87.31 70 ARG A CA 1
ATOM 548 C C . ARG A 1 70 ? 5.900 -6.574 17.785 1.00 87.31 70 ARG A C 1
ATOM 550 O O . ARG A 1 70 ? 6.336 -6.474 18.930 1.00 87.31 70 ARG A O 1
ATOM 557 N N . HIS A 1 71 ? 4.676 -6.184 17.444 1.00 85.56 71 HIS A N 1
ATOM 558 C CA . HIS A 1 71 ? 3.717 -5.621 18.385 1.00 85.56 71 HIS A CA 1
ATOM 559 C C . HIS A 1 71 ? 2.765 -6.708 18.907 1.00 85.56 71 HIS A C 1
ATOM 561 O O . HIS A 1 71 ? 2.381 -7.609 18.157 1.00 85.56 71 HIS A O 1
ATOM 567 N N . PRO A 1 72 ? 2.318 -6.633 20.172 1.00 84.88 72 PRO A N 1
ATOM 568 C CA . PRO A 1 72 ? 1.288 -7.520 20.703 1.00 84.88 72 PRO A CA 1
ATOM 569 C C . PRO A 1 72 ? -0.093 -7.084 20.189 1.00 84.88 72 PRO A C 1
ATOM 571 O O . PRO A 1 72 ? -0.882 -6.477 20.907 1.00 84.88 72 PRO A O 1
ATOM 574 N N . LEU A 1 73 ? -0.374 -7.354 18.913 1.00 84.25 73 LEU A N 1
ATOM 575 C CA . LEU A 1 73 ? -1.592 -6.882 18.243 1.00 84.25 73 LEU A CA 1
ATOM 576 C C . LEU A 1 73 ? -2.846 -7.689 18.604 1.00 84.25 73 LEU A C 1
ATOM 578 O O . LEU A 1 73 ? -3.970 -7.217 18.421 1.00 84.25 73 LEU A O 1
ATOM 582 N N . HIS A 1 74 ? -2.674 -8.913 19.105 1.00 87.56 74 HIS A N 1
ATOM 583 C CA . HIS A 1 74 ? -3.790 -9.786 19.449 1.00 87.56 74 HIS A CA 1
ATOM 584 C C . HIS A 1 74 ? -4.595 -9.232 20.626 1.00 87.56 74 HIS A C 1
ATOM 586 O O . HIS A 1 74 ? -4.052 -8.940 21.687 1.00 87.56 74 HIS A O 1
ATOM 592 N N . GLY A 1 75 ? -5.912 -9.130 20.439 1.00 84.44 75 GLY A N 1
ATOM 593 C CA . GLY A 1 75 ? -6.836 -8.661 21.473 1.00 84.44 75 GLY A CA 1
ATOM 594 C C . GLY A 1 75 ? -6.876 -7.141 21.653 1.00 84.44 75 GLY A C 1
ATOM 595 O O . GLY A 1 75 ? -7.581 -6.670 22.543 1.00 84.44 75 GLY A O 1
ATOM 596 N N . LEU A 1 76 ? -6.168 -6.364 20.821 1.00 85.81 76 LEU A N 1
ATOM 597 C CA . LEU A 1 76 ? -6.299 -4.910 20.839 1.00 85.81 76 LEU A CA 1
ATOM 598 C C . LEU A 1 76 ? -7.682 -4.476 20.321 1.00 85.81 76 LEU A C 1
ATOM 600 O O . LEU A 1 76 ? -8.163 -5.020 19.323 1.00 85.81 76 LEU A O 1
ATOM 604 N N . PRO A 1 77 ? -8.311 -3.460 20.938 1.00 90.62 77 PRO A N 1
ATOM 605 C CA . PRO A 1 77 ? -9.476 -2.810 20.351 1.00 90.62 77 PRO A CA 1
ATOM 606 C C . PRO A 1 77 ? -9.090 -2.094 19.048 1.00 90.62 77 PRO A C 1
ATOM 608 O O . PRO A 1 77 ? -7.938 -1.687 18.870 1.00 90.62 77 PRO A O 1
ATOM 611 N N . ALA A 1 78 ? -10.065 -1.908 18.155 1.00 89.50 78 ALA A N 1
ATOM 612 C CA . ALA A 1 78 ? -9.851 -1.381 16.804 1.00 89.50 78 ALA A CA 1
ATOM 613 C C . ALA A 1 78 ? -9.058 -0.061 16.777 1.00 89.50 78 ALA A C 1
ATOM 615 O O . ALA A 1 78 ? -8.106 0.057 16.010 1.00 89.50 78 ALA A O 1
ATOM 616 N N . ASP A 1 79 ? -9.370 0.887 17.664 1.00 88.81 79 ASP A N 1
ATOM 617 C CA . ASP A 1 79 ? -8.676 2.182 17.724 1.00 88.81 79 ASP A CA 1
ATOM 618 C C . ASP A 1 79 ? -7.196 2.039 18.094 1.00 88.81 79 ASP A C 1
ATOM 620 O O . ASP A 1 79 ? -6.336 2.751 17.573 1.00 88.81 79 ASP A O 1
ATOM 624 N N . ARG A 1 80 ? -6.877 1.089 18.983 1.00 85.12 80 ARG A N 1
ATOM 625 C CA . ARG A 1 80 ? -5.492 0.814 19.378 1.00 85.12 80 ARG A CA 1
ATOM 626 C C . ARG A 1 80 ? -4.738 0.127 18.252 1.00 85.12 80 ARG A C 1
ATOM 628 O O . ARG A 1 80 ? -3.634 0.564 17.944 1.00 85.12 80 ARG A O 1
ATOM 635 N N . LEU A 1 81 ? -5.357 -0.851 17.590 1.00 88.56 81 LEU A N 1
ATOM 636 C CA . LEU A 1 81 ? -4.795 -1.478 16.394 1.00 88.56 81 LEU A CA 1
ATOM 637 C C . LEU A 1 81 ? -4.499 -0.433 15.307 1.00 88.56 81 LEU A C 1
ATOM 639 O O . LEU A 1 81 ? -3.391 -0.397 14.777 1.00 88.56 81 LEU A O 1
ATOM 643 N N . TRP A 1 82 ? -5.455 0.454 15.026 1.00 89.19 82 TRP A N 1
ATOM 644 C CA . TRP A 1 82 ? -5.286 1.534 14.057 1.00 89.19 82 TRP A CA 1
ATOM 645 C C . TRP A 1 82 ? -4.147 2.480 14.447 1.00 89.19 82 TRP A C 1
ATOM 647 O O . TRP A 1 82 ? -3.285 2.770 13.620 1.00 89.19 82 TRP A O 1
ATOM 657 N N . SER A 1 83 ? -4.077 2.896 15.717 1.00 89.50 83 SER A N 1
ATOM 658 C CA . SER A 1 83 ? -2.999 3.771 16.195 1.00 89.50 83 SER A CA 1
ATOM 659 C C . SER A 1 83 ? -1.608 3.145 16.041 1.00 89.50 83 SER A C 1
ATOM 661 O O . SER A 1 83 ? -0.662 3.840 15.674 1.00 89.50 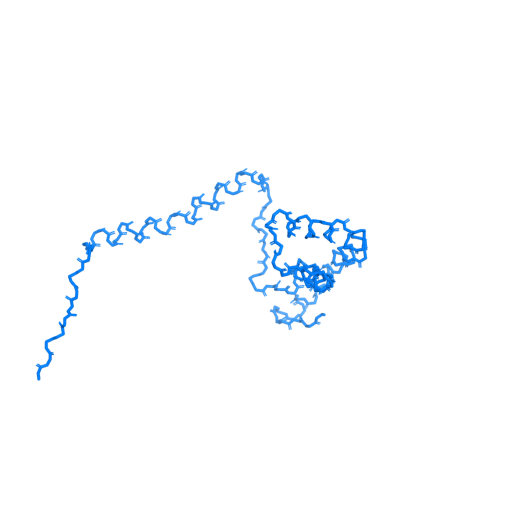83 SER A O 1
ATOM 663 N N . THR A 1 84 ? -1.480 1.830 16.252 1.00 88.88 84 THR A N 1
ATOM 664 C CA . THR A 1 84 ? -0.219 1.104 16.055 1.00 88.88 84 THR A CA 1
ATOM 665 C C . THR A 1 84 ? 0.161 1.031 14.578 1.00 88.88 84 THR A C 1
ATOM 667 O O . THR A 1 84 ? 1.315 1.272 14.237 1.00 88.88 84 THR A O 1
ATOM 670 N N . ILE A 1 85 ? -0.806 0.769 13.692 1.00 88.88 85 ILE A N 1
ATOM 671 C CA . ILE A 1 85 ? -0.582 0.754 12.239 1.00 88.88 85 ILE A CA 1
ATOM 672 C C . ILE A 1 85 ? -0.117 2.125 11.743 1.00 88.88 85 ILE A C 1
ATOM 674 O O . ILE A 1 85 ? 0.876 2.200 11.022 1.00 88.88 85 ILE A O 1
ATOM 678 N N . VAL A 1 86 ? -0.800 3.200 12.146 1.00 89.88 86 VAL A N 1
ATOM 679 C CA . VAL A 1 86 ? -0.438 4.575 11.763 1.00 89.88 86 VAL A CA 1
ATOM 680 C C . VAL A 1 86 ? 0.952 4.935 12.285 1.00 89.88 86 VAL A C 1
ATOM 682 O O . VAL A 1 86 ? 1.767 5.456 11.531 1.00 89.88 86 VAL A O 1
ATOM 685 N N . SER A 1 87 ? 1.266 4.590 13.537 1.00 87.81 87 SER A N 1
ATOM 686 C CA . SER A 1 87 ? 2.591 4.843 14.115 1.00 87.81 87 SER A CA 1
ATOM 687 C C . SER A 1 87 ? 3.716 4.143 13.345 1.00 87.81 87 SER A C 1
ATOM 689 O O 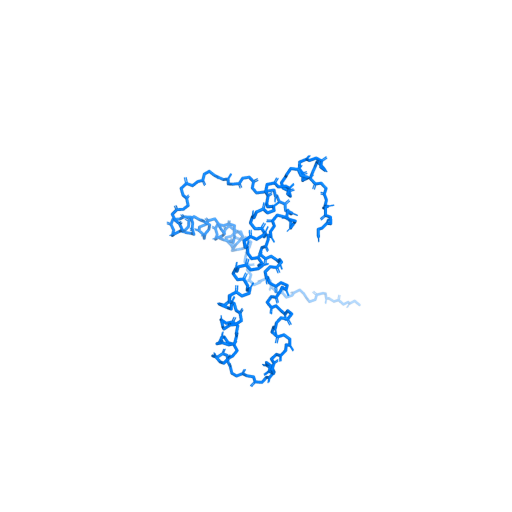. SER A 1 87 ? 4.771 4.739 13.131 1.00 87.81 87 SER A O 1
ATOM 691 N N . ASP A 1 88 ? 3.518 2.887 12.939 1.00 86.44 88 ASP A N 1
ATOM 692 C CA . ASP A 1 88 ? 4.510 2.144 12.156 1.00 86.44 88 ASP A CA 1
ATOM 693 C C . ASP A 1 88 ? 4.606 2.670 10.712 1.00 86.44 88 ASP A C 1
ATOM 695 O O . ASP A 1 88 ? 5.697 2.693 10.142 1.00 86.44 88 ASP A O 1
ATOM 699 N N . TRP A 1 89 ? 3.493 3.126 10.130 1.00 85.94 89 TRP A N 1
ATOM 700 C CA . TRP A 1 89 ? 3.441 3.731 8.796 1.00 85.94 89 TRP A CA 1
ATOM 701 C C . TRP A 1 89 ? 4.166 5.082 8.728 1.00 85.94 89 TRP A C 1
ATOM 703 O O . TRP A 1 89 ? 4.951 5.320 7.808 1.00 85.94 89 TRP A O 1
ATOM 713 N N . ASP A 1 90 ? 3.948 5.944 9.721 1.00 84.88 90 ASP A N 1
ATOM 714 C CA . ASP A 1 90 ? 4.552 7.278 9.799 1.00 84.88 90 ASP A CA 1
ATOM 715 C C . ASP A 1 90 ? 6.011 7.250 10.281 1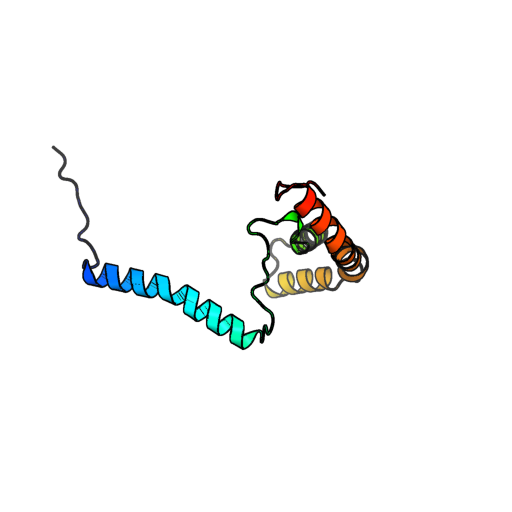.00 84.88 90 ASP A C 1
ATOM 717 O O . ASP A 1 90 ? 6.694 8.280 10.289 1.00 84.88 90 ASP A O 1
ATOM 721 N N . ALA A 1 91 ? 6.527 6.074 10.655 1.00 81.62 91 ALA A N 1
ATOM 722 C CA . ALA A 1 91 ? 7.912 5.922 11.060 1.00 81.62 91 ALA A CA 1
ATOM 723 C C . ALA A 1 91 ? 8.859 6.404 9.936 1.00 81.62 91 ALA A C 1
ATOM 725 O O . ALA A 1 91 ? 8.751 5.943 8.793 1.00 81.62 91 ALA A O 1
ATOM 726 N N . PRO A 1 92 ? 9.869 7.249 10.235 1.00 69.31 92 PRO A N 1
ATOM 727 C CA . PRO A 1 92 ? 10.795 7.787 9.229 1.00 69.31 92 PRO A CA 1
ATOM 728 C C . PRO A 1 92 ? 11.478 6.711 8.376 1.00 69.31 92 PRO A C 1
ATOM 730 O O . PRO A 1 92 ? 11.810 6.930 7.213 1.00 69.31 92 PRO A O 1
ATOM 733 N N . ARG A 1 93 ? 11.642 5.510 8.941 1.00 69.69 93 ARG A N 1
ATOM 734 C CA . ARG A 1 93 ? 12.184 4.342 8.249 1.00 69.69 93 ARG A CA 1
ATOM 735 C C . ARG A 1 93 ? 11.317 3.915 7.057 1.00 69.69 93 ARG A C 1
ATOM 737 O O . ARG A 1 93 ? 11.874 3.616 6.005 1.00 69.69 93 ARG A O 1
ATOM 744 N N . VAL A 1 94 ? 9.990 3.922 7.178 1.00 71.25 94 VAL A N 1
ATOM 745 C CA . VAL A 1 94 ? 9.088 3.591 6.060 1.00 71.25 94 VAL A CA 1
ATOM 746 C C . VAL A 1 94 ? 9.201 4.651 4.965 1.00 71.25 94 VAL A C 1
ATOM 748 O O . VAL A 1 94 ? 9.345 4.321 3.791 1.00 71.25 94 VAL A O 1
ATOM 751 N N . LYS A 1 95 ? 9.236 5.932 5.336 1.00 65.19 95 LYS A N 1
ATOM 752 C CA . LYS A 1 95 ? 9.268 7.022 4.355 1.00 65.19 95 LYS A CA 1
ATOM 753 C C . LYS A 1 95 ? 10.611 7.145 3.622 1.00 65.19 95 LYS A C 1
ATOM 755 O O . LYS A 1 95 ? 10.639 7.104 2.397 1.00 65.19 95 LYS A O 1
ATOM 760 N N . THR A 1 96 ? 11.720 7.237 4.350 1.00 65.69 96 THR A N 1
ATOM 761 C CA . THR A 1 96 ? 13.030 7.579 3.767 1.00 65.69 96 THR A CA 1
ATOM 762 C C . THR A 1 96 ? 13.812 6.355 3.295 1.00 65.69 96 THR A C 1
ATOM 764 O O . THR A 1 96 ? 14.466 6.397 2.261 1.00 65.69 96 THR A O 1
ATOM 767 N N . SER A 1 97 ? 13.749 5.231 4.016 1.00 75.56 97 SER A N 1
ATOM 768 C CA . SER A 1 97 ? 14.569 4.057 3.664 1.00 75.56 97 SER A CA 1
ATOM 769 C C . SER A 1 97 ? 13.877 3.050 2.746 1.00 75.56 97 SER A C 1
ATOM 771 O O . SER A 1 97 ? 14.526 2.119 2.276 1.00 75.56 97 SER A O 1
ATOM 773 N N . LEU A 1 98 ? 12.578 3.225 2.483 1.00 78.38 98 LEU A N 1
ATOM 774 C CA . LEU A 1 98 ? 11.784 2.268 1.715 1.00 78.38 98 LEU A CA 1
ATOM 775 C C . LEU A 1 98 ? 11.038 2.927 0.551 1.00 78.38 98 LEU A C 1
ATOM 777 O O . LEU A 1 98 ? 11.273 2.544 -0.592 1.00 78.38 98 LEU A O 1
ATOM 781 N N . ILE A 1 99 ? 10.182 3.924 0.803 1.00 82.19 99 ILE A N 1
ATOM 782 C CA . ILE A 1 99 ? 9.376 4.538 -0.269 1.00 82.19 99 ILE A CA 1
ATOM 783 C C . ILE A 1 99 ? 10.262 5.235 -1.310 1.00 82.19 99 ILE A C 1
ATOM 785 O O . ILE A 1 99 ? 10.078 5.013 -2.505 1.00 82.19 99 ILE A O 1
ATOM 789 N N . GLU A 1 100 ? 11.242 6.036 -0.885 1.00 81.88 100 GLU A N 1
ATOM 790 C CA . GLU A 1 100 ? 12.125 6.772 -1.804 1.00 81.88 100 GLU A CA 1
ATOM 791 C C . GLU A 1 100 ? 12.918 5.844 -2.754 1.00 81.88 100 GLU A C 1
ATOM 793 O O . GLU A 1 100 ? 12.799 6.019 -3.972 1.00 81.88 100 GLU A O 1
ATOM 798 N N . PRO A 1 101 ? 13.643 4.808 -2.277 1.00 82.69 101 PRO A N 1
ATOM 799 C CA . PRO A 1 101 ? 14.302 3.844 -3.162 1.00 82.69 101 PRO A CA 1
ATOM 800 C C . PRO A 1 101 ? 13.337 3.063 -4.062 1.00 82.69 101 PRO A C 1
ATOM 802 O O . PRO A 1 101 ? 13.653 2.800 -5.224 1.00 82.69 101 PRO A O 1
ATOM 805 N N . LEU A 1 102 ? 12.151 2.700 -3.559 1.00 82.75 102 LEU A N 1
ATOM 806 C CA . LEU A 1 102 ? 11.146 1.992 -4.353 1.00 82.75 102 LEU A CA 1
ATOM 807 C C . LEU A 1 102 ? 10.657 2.849 -5.520 1.00 82.75 102 LEU A C 1
ATOM 809 O O . LEU A 1 102 ? 10.644 2.372 -6.656 1.00 82.75 102 LEU A O 1
ATOM 813 N N . CYS A 1 103 ? 10.335 4.117 -5.263 1.00 83.12 103 CYS A N 1
ATOM 814 C CA . CYS A 1 103 ? 9.989 5.084 -6.301 1.00 83.12 103 CYS A CA 1
ATOM 815 C C . CYS A 1 103 ? 11.141 5.270 -7.298 1.00 83.12 103 CYS A C 1
ATOM 817 O O . CYS A 1 103 ? 10.915 5.217 -8.506 1.00 83.12 103 CYS A O 1
ATOM 819 N N . ALA A 1 104 ? 12.378 5.411 -6.813 1.00 83.06 104 ALA A N 1
ATOM 820 C CA . ALA A 1 104 ? 13.561 5.541 -7.665 1.00 83.06 104 ALA A CA 1
ATOM 821 C C . ALA A 1 104 ? 13.816 4.295 -8.537 1.00 83.06 104 ALA A C 1
ATOM 823 O O . ALA A 1 104 ? 14.381 4.409 -9.623 1.00 83.06 104 ALA A O 1
ATOM 824 N N . SER A 1 105 ? 13.370 3.112 -8.102 1.00 83.38 105 SER A N 1
ATOM 825 C CA . SER A 1 105 ? 13.507 1.862 -8.861 1.00 83.38 105 SER A CA 1
ATOM 826 C C . SER A 1 105 ? 12.466 1.681 -9.974 1.00 83.38 105 SER A C 1
ATOM 828 O O . SER A 1 105 ? 12.665 0.845 -10.857 1.00 83.38 105 SER A O 1
ATOM 830 N N . LEU A 1 106 ? 11.367 2.450 -9.971 1.00 82.81 106 LEU A N 1
ATOM 831 C CA . LEU A 1 106 ? 10.265 2.285 -10.929 1.00 82.81 106 LEU A CA 1
ATOM 832 C C . LEU A 1 106 ? 10.699 2.381 -12.403 1.00 82.81 106 LEU A C 1
ATOM 834 O O . LEU A 1 106 ? 10.283 1.516 -13.175 1.00 82.81 106 LEU A O 1
ATOM 838 N N . PRO A 1 107 ? 11.546 3.343 -12.830 1.00 80.81 107 PRO A N 1
ATOM 839 C CA . PRO A 1 107 ? 11.990 3.413 -14.224 1.00 80.81 107 PRO A CA 1
ATOM 840 C C . PRO A 1 107 ? 12.771 2.169 -14.663 1.00 80.81 107 PRO A C 1
ATOM 842 O O . PRO A 1 107 ? 12.599 1.677 -15.780 1.00 80.81 107 PRO A O 1
ATOM 845 N N . PHE A 1 108 ? 13.602 1.625 -13.772 1.00 82.19 108 PHE A N 1
ATOM 846 C CA . PHE A 1 108 ? 14.355 0.402 -14.034 1.00 82.19 108 PHE A CA 1
ATOM 847 C C . PHE A 1 108 ? 13.434 -0.822 -14.131 1.00 82.19 108 PHE A C 1
ATOM 849 O O . PHE A 1 108 ? 13.516 -1.570 -15.103 1.00 82.19 108 PHE A O 1
ATOM 856 N N . ARG A 1 109 ? 12.504 -0.985 -13.179 1.00 81.19 109 ARG A N 1
ATOM 857 C CA . ARG A 1 109 ? 11.497 -2.062 -13.196 1.00 81.19 109 ARG A CA 1
ATOM 858 C C . ARG A 1 109 ? 10.637 -2.011 -14.459 1.00 81.19 109 ARG A C 1
ATOM 860 O O . ARG A 1 109 ? 10.391 -3.037 -15.077 1.00 81.19 109 ARG A O 1
ATOM 867 N N . MET A 1 110 ? 10.239 -0.814 -14.890 1.00 78.12 110 MET A N 1
ATOM 868 C CA . MET A 1 110 ? 9.501 -0.621 -16.141 1.00 78.12 110 MET A CA 1
ATOM 869 C C . MET A 1 110 ? 10.329 -1.042 -17.361 1.00 78.12 110 MET A C 1
ATOM 871 O O . MET A 1 110 ? 9.829 -1.731 -18.244 1.00 78.12 110 MET A O 1
ATOM 875 N N . SER A 1 111 ? 11.608 -0.661 -17.398 1.00 77.81 111 SER A N 1
ATOM 876 C CA . SER A 1 111 ? 12.504 -1.003 -18.511 1.00 77.81 111 SER A CA 1
ATOM 877 C C . SER A 1 111 ? 12.697 -2.513 -18.631 1.00 77.81 111 SER A C 1
ATOM 879 O O . SER A 1 111 ? 12.651 -3.070 -19.725 1.00 77.81 111 SER A O 1
ATOM 881 N N . ALA A 1 112 ? 12.859 -3.186 -17.497 1.00 77.19 112 ALA A N 1
ATOM 882 C CA . ALA A 1 112 ? 12.979 -4.630 -17.444 1.00 77.19 112 ALA A CA 1
ATOM 883 C C . ALA A 1 112 ? 11.656 -5.333 -17.818 1.00 77.19 112 ALA A C 1
ATOM 885 O O . ALA A 1 112 ? 11.691 -6.330 -18.530 1.00 77.19 112 ALA A O 1
ATOM 886 N N . PHE A 1 113 ? 10.495 -4.774 -17.449 1.00 74.94 113 PHE A N 1
ATOM 887 C CA . PHE A 1 113 ? 9.176 -5.321 -17.806 1.00 74.94 113 PHE A CA 1
ATOM 888 C C . PHE A 1 113 ? 8.956 -5.295 -19.316 1.00 74.94 113 PHE A C 1
ATOM 890 O O . PHE A 1 113 ? 8.488 -6.268 -19.905 1.00 74.94 113 PHE A O 1
ATOM 897 N N . ILE A 1 114 ? 9.366 -4.197 -19.955 1.00 76.19 114 ILE A N 1
ATOM 898 C CA . ILE A 1 114 ? 9.363 -4.065 -21.413 1.00 76.19 114 ILE A CA 1
ATOM 899 C C . ILE A 1 114 ? 10.329 -5.078 -22.045 1.00 76.19 114 ILE A C 1
ATOM 901 O O . ILE A 1 114 ? 9.960 -5.745 -23.010 1.00 76.19 114 ILE A O 1
ATOM 905 N N . ALA A 1 115 ? 11.540 -5.232 -21.496 1.00 75.25 115 ALA A N 1
ATOM 906 C CA . ALA A 1 115 ? 12.531 -6.188 -21.997 1.00 75.25 115 ALA A CA 1
ATOM 907 C C . ALA A 1 115 ? 12.080 -7.654 -21.858 1.00 75.25 115 ALA A C 1
ATOM 909 O O . ALA A 1 115 ? 12.404 -8.476 -22.712 1.00 75.25 115 ALA A O 1
ATOM 910 N N . ALA A 1 116 ? 11.302 -7.967 -20.821 1.00 73.38 116 ALA A N 1
ATOM 911 C CA . ALA A 1 116 ? 10.696 -9.275 -20.592 1.00 73.38 116 ALA A CA 1
ATOM 912 C C . ALA A 1 116 ? 9.405 -9.504 -21.404 1.00 73.38 116 ALA A C 1
ATOM 914 O O . ALA A 1 116 ? 8.736 -10.510 -21.203 1.00 73.38 116 ALA A O 1
ATOM 915 N N . ALA A 1 117 ? 9.014 -8.575 -22.289 1.00 71.44 117 ALA A N 1
ATOM 916 C CA . ALA A 1 117 ? 7.754 -8.620 -23.039 1.00 71.44 117 ALA A CA 1
ATOM 917 C C . ALA A 1 117 ? 6.497 -8.818 -22.156 1.00 71.44 117 ALA A C 1
ATOM 919 O O . ALA A 1 117 ? 5.475 -9.314 -22.627 1.00 71.44 117 ALA A O 1
ATOM 920 N N . GLY A 1 118 ? 6.562 -8.395 -20.889 1.00 60.28 118 GLY A N 1
ATOM 921 C CA . GLY A 1 118 ? 5.483 -8.540 -19.914 1.00 60.28 118 GLY A CA 1
ATOM 922 C C . GLY A 1 118 ? 5.533 -9.792 -19.030 1.00 60.28 118 GLY A C 1
ATOM 923 O O . GLY A 1 118 ? 4.627 -9.952 -18.213 1.00 60.28 118 GLY A O 1
ATOM 924 N N . ASP A 1 119 ? 6.558 -10.646 -19.144 1.00 60.88 119 ASP A N 1
ATOM 925 C CA . ASP A 1 119 ? 6.748 -11.778 -18.225 1.00 60.88 119 ASP A CA 1
ATOM 926 C C . ASP A 1 119 ? 7.175 -11.329 -16.814 1.00 60.88 119 ASP A C 1
ATOM 928 O O . ASP A 1 119 ? 7.819 -10.295 -16.616 1.00 60.88 119 ASP A O 1
ATOM 932 N N . MET A 1 120 ? 6.800 -12.137 -15.818 1.00 56.81 120 MET A N 1
ATOM 933 C CA . MET A 1 120 ? 6.998 -11.869 -14.390 1.00 56.81 120 MET A CA 1
ATOM 934 C C . MET A 1 120 ? 8.488 -11.816 -14.017 1.00 56.81 120 MET A C 1
ATOM 936 O O . MET A 1 120 ? 9.245 -12.749 -14.296 1.00 56.81 120 MET A O 1
ATOM 940 N N . MET A 1 121 ? 8.907 -10.758 -13.321 1.00 58.47 121 MET A N 1
ATOM 941 C CA . MET A 1 121 ? 10.298 -10.552 -12.913 1.00 58.47 121 MET A CA 1
ATOM 942 C C . MET A 1 121 ? 10.458 -10.653 -11.397 1.00 58.47 121 MET A C 1
ATOM 944 O O . MET A 1 121 ? 9.671 -10.115 -10.628 1.00 58.47 121 MET A O 1
ATOM 948 N N . ARG A 1 122 ? 11.522 -11.320 -10.938 1.00 54.72 122 ARG A N 1
ATOM 949 C CA . ARG A 1 122 ? 11.867 -11.369 -9.507 1.00 54.72 122 ARG A CA 1
ATOM 950 C C . ARG A 1 122 ? 12.691 -10.138 -9.114 1.00 54.72 122 ARG A C 1
ATOM 952 O O . ARG A 1 122 ? 13.723 -9.889 -9.735 1.00 54.72 122 ARG A O 1
ATOM 959 N N . TYR A 1 123 ? 12.261 -9.434 -8.063 1.00 53.53 123 TYR A N 1
ATOM 960 C CA . TYR A 1 123 ? 12.959 -8.316 -7.411 1.00 53.53 123 TYR A CA 1
ATOM 961 C C . TYR A 1 123 ? 13.023 -8.500 -5.902 1.00 53.53 123 TYR A C 1
ATOM 963 O O . TYR A 1 123 ? 12.071 -9.098 -5.352 1.00 53.53 123 TYR A O 1
#